Protein AF-A0A7C3K3D9-F1 (afdb_monomer)

pLDDT: mean 78.74, std 15.48, range [36.94, 94.25]

Sequence (146 aa):
MGGVRKITAVEMNKDQVELARKYPVFNGGIYIDLSNVKIIVDDGRNFPKRQSEKYDVIMLSLPLTNTSRSLEGYASTENFLITTDCLCDYLDHLTGGSLVFVGHNDAEILRLLSISLTALKRTGVAEAEAMNRICIVGSDDYLVFC

Structure (mmCIF, N/CA/C/O backbone):
data_AF-A0A7C3K3D9-F1
#
_entry.id   AF-A0A7C3K3D9-F1
#
loop_
_atom_site.group_PDB
_atom_site.id
_atom_site.type_symbol
_atom_site.label_atom_id
_atom_site.label_alt_id
_atom_site.label_comp_id
_atom_site.label_asym_id
_atom_site.label_entity_id
_atom_site.label_seq_id
_atom_site.pdbx_PDB_ins_code
_atom_site.Cartn_x
_atom_site.Cartn_y
_atom_site.Cartn_z
_atom_site.occupancy
_atom_site.B_iso_or_equiv
_atom_site.auth_seq_id
_atom_site.auth_comp_id
_atom_site.auth_asym_id
_atom_site.auth_atom_id
_atom_site.pdbx_PDB_model_num
ATOM 1 N N . MET A 1 1 ? -1.499 -15.947 -11.600 1.00 46.72 1 MET A N 1
ATOM 2 C CA . MET A 1 1 ? -1.905 -14.602 -11.135 1.00 46.72 1 MET A CA 1
ATOM 3 C C . MET A 1 1 ? -3.134 -14.775 -10.255 1.00 46.72 1 MET A C 1
ATOM 5 O O . MET A 1 1 ? -4.126 -15.297 -10.743 1.00 46.72 1 MET A O 1
ATOM 9 N N . GLY A 1 2 ? -3.028 -14.478 -8.957 1.00 55.81 2 GLY A N 1
ATOM 10 C CA . GLY A 1 2 ? -3.980 -14.872 -7.904 1.00 55.81 2 GLY A CA 1
ATOM 11 C C . GLY A 1 2 ? -5.335 -14.155 -7.918 1.00 55.81 2 GLY A C 1
ATOM 12 O O . GLY A 1 2 ? -5.692 -13.519 -6.939 1.00 55.81 2 GLY A O 1
ATOM 13 N N . GLY A 1 3 ? -6.079 -14.215 -9.025 1.00 74.75 3 GLY A N 1
ATOM 14 C CA . GLY A 1 3 ? -7.459 -13.713 -9.111 1.00 74.75 3 GLY A CA 1
ATOM 15 C C . GLY A 1 3 ? -7.627 -12.189 -9.220 1.00 74.75 3 GLY A C 1
ATOM 16 O O . GLY A 1 3 ? -8.748 -11.723 -9.418 1.00 74.75 3 GLY A O 1
ATOM 17 N N . VAL A 1 4 ? -6.544 -11.408 -9.149 1.00 82.12 4 VAL A N 1
ATOM 18 C CA . VAL A 1 4 ? -6.580 -9.937 -9.246 1.00 82.12 4 VAL A CA 1
ATOM 19 C C . VAL A 1 4 ? -6.967 -9.487 -10.658 1.00 82.12 4 VAL A C 1
ATOM 21 O O . VAL A 1 4 ? -6.262 -9.765 -11.630 1.00 82.12 4 VAL A O 1
ATOM 24 N N . ARG A 1 5 ? -8.090 -8.766 -10.770 1.00 88.81 5 ARG A N 1
ATOM 25 C CA . ARG A 1 5 ? -8.662 -8.333 -12.059 1.00 88.81 5 ARG A CA 1
ATOM 26 C C . ARG A 1 5 ? -8.085 -7.026 -12.597 1.00 88.81 5 ARG A C 1
ATOM 28 O O . ARG A 1 5 ? -8.077 -6.843 -13.809 1.00 88.81 5 ARG A O 1
ATOM 35 N N . LYS A 1 6 ? -7.644 -6.116 -11.724 1.00 92.50 6 LYS A N 1
ATOM 36 C CA . LYS A 1 6 ? -7.133 -4.790 -12.094 1.00 92.50 6 LYS A CA 1
ATOM 37 C C . LYS A 1 6 ? -6.108 -4.315 -11.068 1.00 92.50 6 LYS A C 1
ATOM 39 O O . LYS A 1 6 ? -6.328 -4.468 -9.873 1.00 92.50 6 LYS A O 1
ATOM 44 N N . ILE A 1 7 ? -5.012 -3.739 -11.546 1.00 93.00 7 ILE A N 1
ATOM 45 C CA . ILE A 1 7 ? -3.903 -3.225 -10.745 1.00 93.00 7 ILE A CA 1
ATOM 46 C C . ILE A 1 7 ? -3.652 -1.778 -11.164 1.00 93.00 7 ILE A C 1
ATOM 48 O O . ILE A 1 7 ? -3.496 -1.489 -12.350 1.00 93.00 7 ILE A O 1
ATOM 52 N N . THR A 1 8 ? -3.579 -0.882 -10.185 1.00 93.62 8 THR A N 1
ATOM 53 C CA . THR A 1 8 ? -3.062 0.477 -10.362 1.00 93.62 8 THR A CA 1
ATOM 54 C C . THR A 1 8 ? -1.746 0.562 -9.599 1.00 93.62 8 THR A C 1
ATOM 56 O O . THR A 1 8 ? -1.748 0.453 -8.377 1.00 93.62 8 THR A O 1
ATOM 59 N N . ALA A 1 9 ? -0.631 0.728 -10.306 1.00 92.12 9 ALA A N 1
ATOM 60 C CA . ALA A 1 9 ? 0.677 0.942 -9.696 1.00 92.12 9 ALA A CA 1
ATOM 61 C C . ALA A 1 9 ? 1.021 2.431 -9.761 1.00 92.12 9 ALA A C 1
ATOM 63 O O . ALA A 1 9 ? 0.999 3.020 -10.843 1.00 92.12 9 ALA A O 1
ATOM 64 N N . VAL A 1 10 ? 1.325 3.030 -8.612 1.00 91.75 10 VAL A N 1
ATOM 65 C CA . VAL A 1 10 ? 1.653 4.454 -8.489 1.00 91.75 10 VAL A CA 1
ATOM 66 C C . VAL A 1 10 ? 3.115 4.576 -8.077 1.00 91.75 10 VAL A C 1
ATOM 68 O O . VAL A 1 10 ? 3.496 4.055 -7.034 1.00 91.75 10 VAL A O 1
ATOM 71 N N . GLU A 1 11 ? 3.925 5.236 -8.900 1.00 88.06 11 GLU A N 1
ATOM 72 C CA .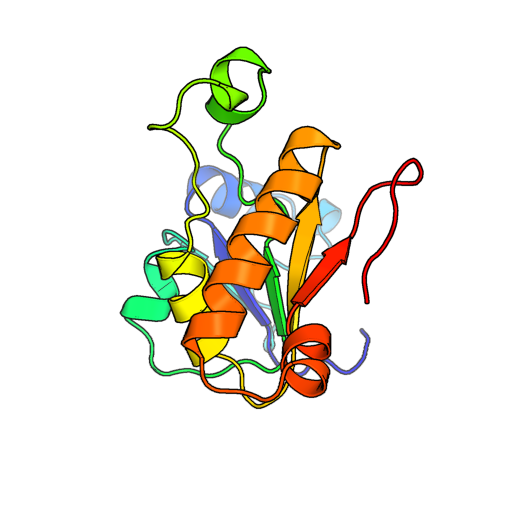 GLU A 1 11 ? 5.357 5.443 -8.664 1.00 88.06 11 GLU A CA 1
ATOM 73 C C . GLU A 1 11 ? 5.714 6.901 -8.946 1.00 88.06 11 GLU A C 1
ATOM 75 O O . GLU A 1 11 ? 5.479 7.399 -10.040 1.00 88.06 11 GLU A O 1
ATOM 80 N N . MET A 1 12 ? 6.312 7.599 -7.987 1.00 88.19 12 MET A N 1
ATOM 81 C CA . MET A 1 12 ? 6.647 9.014 -8.157 1.00 88.19 12 MET A CA 1
ATOM 82 C C . MET A 1 12 ? 7.882 9.204 -9.051 1.00 88.19 12 MET A C 1
ATOM 84 O O . MET A 1 12 ? 8.007 10.211 -9.751 1.00 88.19 12 MET A O 1
ATOM 88 N N . ASN A 1 13 ? 8.810 8.245 -9.043 1.00 89.00 13 ASN A N 1
ATOM 89 C CA . ASN A 1 13 ? 10.045 8.305 -9.805 1.00 89.00 13 ASN A CA 1
ATOM 90 C C . ASN A 1 13 ? 9.824 7.894 -11.269 1.00 89.00 13 ASN A C 1
ATOM 92 O O . ASN A 1 13 ? 9.896 6.720 -11.645 1.00 89.00 13 ASN A O 1
ATOM 96 N N . LYS A 1 14 ? 9.614 8.901 -12.121 1.00 90.75 14 LYS A N 1
ATOM 97 C CA . LYS A 1 14 ? 9.442 8.721 -13.567 1.00 90.75 14 LYS A CA 1
ATOM 98 C C . LYS A 1 14 ? 10.600 7.956 -14.217 1.00 90.75 14 LYS A C 1
ATOM 100 O O . LYS A 1 14 ? 10.346 7.095 -15.058 1.00 90.75 14 LYS A O 1
ATOM 105 N N . ASP A 1 15 ? 11.841 8.222 -13.814 1.00 91.00 15 ASP A N 1
ATOM 106 C CA . ASP A 1 15 ? 13.021 7.581 -14.402 1.00 91.00 15 ASP A CA 1
ATOM 107 C C . ASP A 1 15 ? 13.049 6.081 -14.099 1.00 91.00 15 ASP A C 1
ATOM 109 O O . ASP A 1 15 ? 13.411 5.287 -14.966 1.00 91.00 15 ASP A O 1
ATOM 113 N N . GLN A 1 16 ? 12.601 5.662 -12.908 1.00 88.75 16 GLN A N 1
ATOM 114 C CA . GLN A 1 16 ? 12.450 4.239 -12.587 1.00 88.75 16 GLN A CA 1
ATOM 115 C C . GLN A 1 16 ? 11.379 3.568 -13.448 1.00 88.75 16 GLN A C 1
ATOM 117 O O . GLN A 1 16 ? 11.614 2.473 -13.960 1.00 88.75 16 GLN A O 1
ATOM 122 N N . VAL A 1 17 ? 10.235 4.226 -13.663 1.00 91.56 17 VAL A N 1
ATOM 123 C CA . VAL A 1 17 ? 9.179 3.706 -14.549 1.00 91.56 17 VAL A CA 1
ATOM 124 C C . VAL A 1 17 ? 9.692 3.570 -15.984 1.00 91.56 17 VAL A C 1
ATOM 126 O O . VAL A 1 17 ? 9.488 2.538 -16.625 1.00 91.56 17 VAL A O 1
ATOM 129 N N . GLU A 1 18 ? 10.384 4.586 -16.498 1.00 92.94 18 GLU A N 1
ATOM 130 C CA . GLU A 1 18 ? 10.967 4.560 -17.841 1.00 92.94 18 GLU A CA 1
ATOM 131 C C . GLU A 1 18 ? 12.064 3.503 -17.979 1.00 92.94 18 GLU A C 1
ATOM 133 O O . GLU A 1 18 ? 12.142 2.824 -19.005 1.00 92.94 18 GLU A O 1
ATOM 138 N N . LEU A 1 19 ? 12.891 3.323 -16.949 1.00 92.56 19 LEU A N 1
ATOM 139 C CA . LEU A 1 19 ? 13.906 2.281 -16.917 1.00 92.56 19 LEU A CA 1
ATOM 140 C C . LEU A 1 19 ? 13.259 0.895 -16.924 1.00 92.56 19 LEU A C 1
ATOM 142 O O . LEU A 1 19 ? 13.620 0.064 -17.752 1.00 92.56 19 LEU A O 1
ATOM 146 N N . ALA A 1 20 ? 12.261 0.654 -16.072 1.00 91.75 20 ALA A N 1
ATOM 147 C CA . ALA A 1 20 ? 11.551 -0.620 -16.017 1.00 91.75 20 ALA A CA 1
ATOM 148 C C . ALA A 1 20 ? 10.906 -0.970 -17.369 1.00 91.75 20 ALA A C 1
ATOM 150 O O . ALA A 1 20 ? 11.002 -2.110 -17.828 1.00 91.75 20 ALA A O 1
ATOM 151 N N . ARG A 1 21 ? 10.334 0.015 -18.073 1.00 93.50 21 ARG A N 1
ATOM 152 C CA . ARG A 1 21 ? 9.793 -0.172 -19.431 1.00 93.50 21 ARG A CA 1
ATOM 153 C C . ARG A 1 21 ? 10.837 -0.618 -20.456 1.00 93.50 21 ARG A C 1
ATOM 155 O O . ARG A 1 21 ? 10.488 -1.339 -21.384 1.00 93.50 21 ARG A O 1
ATOM 162 N N . LYS A 1 22 ? 12.105 -0.226 -20.293 1.00 94.25 22 LYS A N 1
ATOM 163 C CA . LYS A 1 22 ? 13.206 -0.626 -21.188 1.00 94.25 22 LYS A CA 1
ATOM 164 C C . LYS A 1 22 ? 13.673 -2.068 -20.968 1.00 94.25 22 LYS A C 1
ATOM 166 O O . LYS A 1 22 ? 14.317 -2.619 -21.856 1.00 94.25 22 LYS A O 1
ATOM 171 N N . TYR A 1 23 ? 13.328 -2.695 -19.839 1.00 92.25 23 TYR A N 1
ATOM 172 C CA . TYR A 1 23 ? 13.741 -4.063 -19.495 1.00 92.25 23 TYR A CA 1
ATOM 173 C C . TYR A 1 23 ? 12.551 -5.023 -19.296 1.00 92.25 23 TYR A C 1
ATOM 175 O O . TYR A 1 23 ? 12.430 -5.650 -18.240 1.00 92.25 23 TYR A O 1
ATOM 183 N N . PRO A 1 24 ? 11.678 -5.206 -20.306 1.00 90.50 24 PRO A N 1
ATOM 184 C CA . PRO A 1 24 ? 10.488 -6.046 -20.172 1.00 90.50 24 PRO A CA 1
ATOM 185 C C . PRO A 1 24 ? 10.820 -7.529 -19.972 1.00 90.50 24 PRO A C 1
ATOM 187 O O . PRO A 1 24 ? 10.085 -8.239 -19.297 1.00 90.50 24 PRO A O 1
ATOM 190 N N . VAL A 1 25 ? 11.952 -7.997 -20.505 1.00 90.44 25 VAL A N 1
ATOM 191 C CA . VAL A 1 25 ? 12.421 -9.379 -20.307 1.00 90.44 25 VAL A CA 1
ATOM 192 C C . VAL A 1 25 ? 12.753 -9.646 -18.836 1.00 90.44 25 VAL A C 1
ATOM 194 O O . VAL A 1 25 ? 12.487 -10.734 -18.340 1.00 90.44 25 VAL A O 1
ATOM 197 N N . PHE A 1 26 ? 13.290 -8.650 -18.126 1.00 88.75 26 PHE A N 1
ATOM 198 C CA . PHE A 1 26 ? 13.662 -8.788 -16.718 1.00 88.75 26 PHE A CA 1
ATOM 199 C C . PHE A 1 26 ? 12.442 -8.773 -15.789 1.00 88.75 26 PHE A C 1
ATOM 201 O O . PHE A 1 26 ? 12.364 -9.572 -14.863 1.00 88.75 26 PHE A O 1
ATOM 208 N N . ASN A 1 27 ? 11.477 -7.882 -16.039 1.00 86.88 27 ASN A N 1
ATOM 209 C CA . ASN A 1 27 ? 10.301 -7.710 -15.177 1.00 86.88 27 ASN A CA 1
ATOM 210 C C . ASN A 1 27 ? 9.040 -8.447 -15.664 1.00 86.88 27 ASN A C 1
ATOM 212 O O . ASN A 1 27 ? 7.960 -8.237 -15.114 1.00 86.88 27 ASN A O 1
ATOM 216 N N . GLY A 1 28 ? 9.147 -9.279 -16.703 1.00 87.31 28 GLY A N 1
ATOM 217 C CA . GLY A 1 28 ? 8.015 -10.023 -17.262 1.00 87.31 28 GLY A CA 1
ATOM 218 C C . GLY A 1 28 ? 6.986 -9.158 -18.000 1.00 87.31 28 GLY A C 1
ATOM 219 O O . GLY A 1 28 ? 5.848 -9.584 -18.177 1.00 87.31 28 GLY A O 1
ATOM 220 N N . GLY A 1 29 ? 7.354 -7.944 -18.413 1.00 87.00 29 GLY A N 1
ATOM 221 C CA . GLY A 1 29 ? 6.516 -7.052 -19.215 1.00 87.00 29 GLY A CA 1
ATOM 222 C C . GLY A 1 29 ? 5.447 -6.286 -18.431 1.00 87.00 29 GLY A C 1
ATOM 223 O O . GLY A 1 29 ? 4.583 -5.655 -19.034 1.00 87.00 29 GLY A O 1
ATOM 224 N N . ILE A 1 30 ? 5.494 -6.284 -17.096 1.00 88.44 30 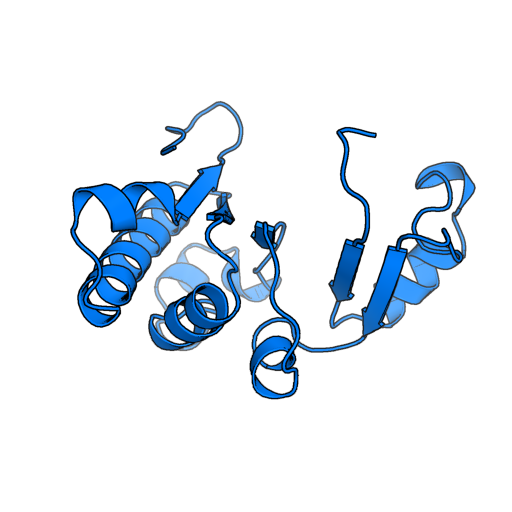ILE A N 1
ATOM 225 C CA . ILE A 1 30 ? 4.430 -5.693 -16.260 1.00 88.44 30 ILE A CA 1
ATOM 226 C C . ILE A 1 30 ? 4.303 -4.161 -16.383 1.00 88.44 30 ILE A C 1
ATOM 228 O O . ILE A 1 30 ? 3.278 -3.601 -16.005 1.00 88.44 30 ILE A O 1
ATOM 232 N N . TYR A 1 31 ? 5.320 -3.487 -16.932 1.00 89.00 31 TYR A N 1
ATOM 233 C CA . TYR A 1 31 ? 5.348 -2.031 -17.141 1.00 89.00 31 TYR A CA 1
ATOM 234 C C . TYR A 1 31 ? 4.978 -1.584 -18.569 1.00 89.00 31 TYR A C 1
ATOM 236 O O . TYR A 1 31 ? 4.902 -0.376 -18.811 1.00 89.00 31 TYR A O 1
ATOM 244 N N . ILE A 1 32 ? 4.773 -2.523 -19.503 1.00 83.88 32 ILE A N 1
ATOM 245 C CA . ILE A 1 32 ? 4.564 -2.260 -20.941 1.00 83.88 32 ILE A CA 1
ATOM 246 C C . ILE A 1 32 ? 3.170 -2.695 -21.424 1.00 83.88 32 ILE A C 1
ATOM 248 O O . ILE A 1 32 ? 3.037 -3.363 -22.442 1.00 83.88 32 ILE A O 1
ATOM 252 N N . ASP A 1 33 ? 2.133 -2.280 -20.693 1.00 67.75 33 ASP A N 1
ATOM 253 C CA . ASP A 1 33 ? 0.724 -2.357 -21.118 1.00 67.75 33 ASP A CA 1
ATOM 254 C C . ASP A 1 33 ? 0.069 -3.751 -21.055 1.00 67.75 33 ASP A C 1
ATOM 256 O O . ASP A 1 33 ? -0.596 -4.210 -21.986 1.00 67.75 33 ASP A O 1
ATOM 260 N N . LEU A 1 34 ? 0.159 -4.408 -19.893 1.00 83.44 34 LEU A N 1
ATOM 261 C CA . LEU A 1 34 ? -0.814 -5.449 -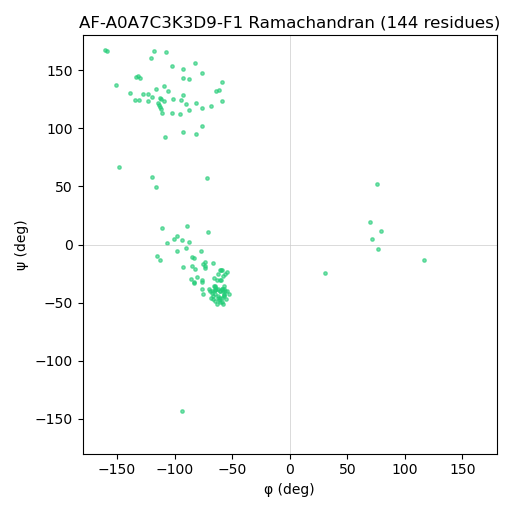19.544 1.00 83.44 34 LEU A CA 1
ATOM 262 C C . LEU A 1 34 ? -2.208 -4.820 -19.401 1.00 83.44 34 LEU A C 1
ATOM 264 O O . LEU A 1 34 ? -2.378 -3.838 -18.683 1.00 83.44 34 LEU A O 1
ATOM 268 N N . SER A 1 35 ? -3.232 -5.410 -20.024 1.00 86.56 35 SER A N 1
ATOM 269 C CA . SER A 1 35 ? -4.593 -4.841 -20.057 1.00 86.56 35 SER A CA 1
ATOM 270 C C . SER A 1 35 ? -5.225 -4.643 -18.673 1.00 86.56 35 SER A C 1
ATOM 272 O O . SER A 1 35 ? -6.156 -3.856 -18.516 1.00 86.56 35 SER A O 1
ATOM 274 N N . ASN A 1 36 ? -4.740 -5.371 -17.668 1.00 90.00 36 ASN A N 1
ATOM 275 C CA . ASN A 1 36 ? -5.174 -5.282 -16.281 1.00 90.00 36 ASN A CA 1
ATOM 276 C C . ASN A 1 36 ? -4.229 -4.465 -15.380 1.00 90.00 36 ASN A C 1
ATOM 278 O O . ASN A 1 36 ? -4.488 -4.407 -14.181 1.00 90.00 36 ASN A O 1
ATOM 282 N N . VAL A 1 37 ? -3.169 -3.837 -15.905 1.00 91.56 37 VAL A N 1
ATOM 283 C CA . VAL A 1 37 ? -2.201 -3.045 -15.124 1.00 91.56 37 VAL A CA 1
ATOM 284 C C . VAL A 1 37 ? -2.112 -1.619 -15.662 1.00 91.56 37 VAL A C 1
ATOM 286 O O . VAL A 1 37 ? -1.790 -1.391 -16.822 1.00 91.56 37 VAL A O 1
ATOM 289 N N . LYS A 1 38 ? -2.354 -0.635 -14.794 1.00 91.94 38 LYS A N 1
ATOM 290 C CA . LYS A 1 38 ? -2.194 0.791 -15.088 1.00 91.94 38 LYS A CA 1
ATOM 291 C C . LYS A 1 38 ? -1.046 1.354 -14.257 1.00 91.94 38 LYS A C 1
ATOM 293 O O . LYS A 1 38 ? -1.133 1.364 -13.033 1.00 91.94 38 LYS A O 1
ATOM 298 N N . ILE A 1 39 ? -0.003 1.852 -14.918 1.00 92.25 39 ILE A N 1
ATOM 299 C CA . ILE A 1 39 ? 1.109 2.551 -14.260 1.00 92.25 39 ILE A CA 1
ATOM 300 C C . ILE A 1 39 ? 0.824 4.057 -14.250 1.00 92.25 39 ILE A C 1
ATOM 302 O O . ILE A 1 39 ? 0.535 4.638 -15.297 1.00 92.25 39 ILE A O 1
ATOM 306 N N . ILE A 1 40 ? 0.915 4.690 -13.084 1.00 91.81 40 ILE A N 1
ATOM 307 C CA . ILE A 1 40 ? 0.681 6.120 -12.874 1.00 91.81 40 ILE A CA 1
ATOM 308 C C . ILE A 1 40 ? 1.932 6.726 -12.246 1.00 91.81 40 ILE A C 1
ATOM 310 O O . ILE A 1 40 ? 2.436 6.211 -11.251 1.00 91.81 40 ILE A O 1
ATOM 314 N N . VAL A 1 41 ? 2.418 7.823 -12.829 1.00 91.50 41 VAL A N 1
ATOM 315 C CA . VAL A 1 41 ? 3.539 8.578 -12.264 1.00 9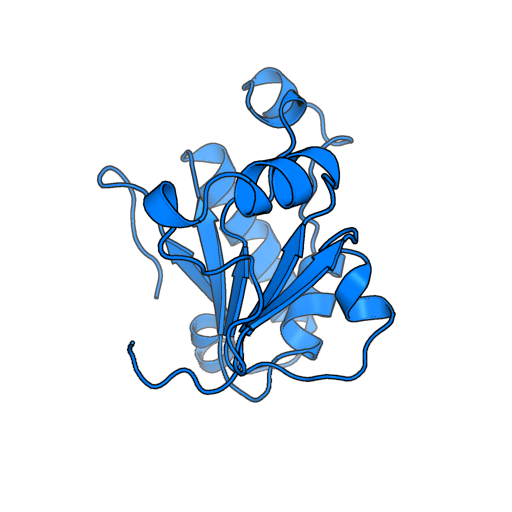1.50 41 VAL A CA 1
ATOM 316 C C . VAL A 1 41 ? 2.994 9.685 -11.370 1.00 91.50 41 VAL A C 1
ATOM 318 O O . VAL A 1 41 ? 2.561 10.716 -11.883 1.00 91.50 41 VAL A O 1
ATOM 321 N N . ASP A 1 42 ? 2.941 9.442 -10.061 1.00 89.19 42 ASP A N 1
ATOM 322 C CA . ASP A 1 42 ? 2.383 10.370 -9.069 1.00 89.19 42 ASP A CA 1
ATOM 323 C C . ASP A 1 42 ? 2.880 10.039 -7.645 1.00 89.19 42 ASP A C 1
ATOM 325 O O . ASP A 1 42 ? 3.442 8.972 -7.403 1.00 89.19 42 ASP A O 1
ATOM 329 N N . ASP A 1 43 ? 2.663 10.939 -6.685 1.00 86.50 43 ASP A N 1
ATOM 330 C CA . ASP A 1 43 ? 2.901 10.681 -5.261 1.00 86.50 43 ASP A CA 1
ATOM 331 C C . ASP A 1 43 ? 1.775 9.803 -4.693 1.00 86.50 43 ASP A C 1
ATOM 333 O O . ASP A 1 43 ? 0.615 10.219 -4.640 1.00 86.50 43 ASP A O 1
ATOM 337 N N . GLY A 1 44 ? 2.122 8.601 -4.223 1.00 83.44 44 GLY A N 1
ATOM 338 C CA . GLY A 1 44 ? 1.167 7.619 -3.700 1.00 83.44 44 GLY A CA 1
ATOM 339 C C . GLY A 1 44 ? 0.321 8.091 -2.510 1.00 83.44 44 GLY A C 1
ATOM 340 O O . GLY A 1 44 ? -0.767 7.562 -2.313 1.00 83.44 44 GLY A O 1
ATOM 341 N N . ARG A 1 45 ? 0.755 9.111 -1.756 1.00 81.31 45 ARG A N 1
ATOM 342 C CA . ARG A 1 45 ? 0.011 9.686 -0.615 1.00 81.31 45 ARG A CA 1
ATOM 343 C C . ARG A 1 45 ? -1.021 10.709 -1.061 1.00 81.31 45 ARG A C 1
ATOM 345 O O . ARG A 1 45 ? -2.066 10.872 -0.439 1.00 81.31 45 ARG A O 1
ATOM 352 N N . ASN A 1 46 ? -0.714 11.428 -2.136 1.00 82.94 46 ASN A N 1
ATOM 353 C CA . ASN A 1 46 ? -1.612 12.431 -2.697 1.00 82.94 46 ASN A CA 1
ATOM 354 C C . ASN A 1 46 ? -2.513 11.866 -3.795 1.00 82.94 46 ASN A C 1
ATOM 356 O O . ASN A 1 46 ? -3.543 12.466 -4.098 1.00 82.94 46 ASN A O 1
ATOM 360 N N . PHE A 1 47 ? -2.143 10.728 -4.381 1.00 88.44 47 PHE A N 1
ATOM 361 C CA . PHE A 1 47 ? -2.914 10.081 -5.428 1.00 88.44 47 PHE A CA 1
ATOM 362 C C . PHE A 1 47 ? -4.345 9.738 -4.971 1.00 88.44 47 PHE A C 1
ATOM 364 O O . PHE A 1 47 ? -5.267 10.208 -5.637 1.00 88.44 47 PHE A O 1
ATOM 371 N N . PRO A 1 48 ? -4.586 9.053 -3.829 1.00 86.50 48 PRO A N 1
ATOM 372 C CA . PRO A 1 48 ? -5.946 8.767 -3.365 1.00 86.50 48 PRO A CA 1
ATOM 373 C C . PRO A 1 48 ? -6.788 10.033 -3.176 1.00 86.50 48 PRO A C 1
ATOM 375 O O . PRO A 1 48 ? -7.937 10.074 -3.583 1.00 86.50 48 PRO A O 1
ATOM 378 N N . LYS A 1 49 ? -6.197 11.128 -2.682 1.00 86.88 49 LYS A N 1
ATOM 379 C CA . LYS A 1 49 ? -6.908 12.399 -2.436 1.00 86.88 49 LYS A CA 1
ATOM 380 C C . LYS A 1 49 ? -7.528 13.026 -3.687 1.00 86.88 49 LYS A C 1
ATOM 382 O O . LYS A 1 49 ? -8.405 13.878 -3.574 1.00 86.88 49 LYS A O 1
ATOM 387 N N . ARG A 1 50 ? -7.032 12.669 -4.873 1.00 86.81 50 ARG A N 1
ATOM 388 C CA . ARG A 1 50 ? -7.487 13.202 -6.168 1.00 86.81 50 ARG A CA 1
ATOM 389 C C . ARG A 1 50 ? -8.318 12.206 -6.969 1.00 86.81 50 ARG A C 1
ATOM 391 O O . ARG A 1 50 ? -8.698 12.519 -8.095 1.00 86.81 50 ARG A O 1
ATOM 398 N N . GLN A 1 51 ? -8.551 11.017 -6.429 1.00 85.38 51 GLN A N 1
ATOM 399 C CA . GLN A 1 51 ? -9.245 9.926 -7.100 1.00 85.38 51 GLN A CA 1
ATOM 400 C C . GLN A 1 51 ? -10.493 9.543 -6.303 1.00 85.38 51 GLN A C 1
ATOM 402 O O . GLN A 1 51 ? -10.635 9.884 -5.134 1.00 85.38 51 GLN A O 1
ATOM 407 N N . SER A 1 52 ? -11.432 8.866 -6.957 1.00 87.44 52 SER A N 1
ATOM 408 C CA . SER A 1 52 ? -12.673 8.392 -6.314 1.00 87.44 52 SER A CA 1
ATOM 409 C C . SER A 1 52 ? -12.764 6.866 -6.277 1.00 87.44 52 SER A C 1
ATOM 411 O O . SER A 1 52 ? -13.634 6.291 -5.621 1.00 87.44 52 SER A O 1
ATOM 413 N N . GLU A 1 53 ? -11.848 6.213 -6.986 1.00 91.62 53 GLU A N 1
ATOM 414 C CA . GLU A 1 53 ? -11.730 4.780 -7.134 1.00 91.62 53 GLU A CA 1
ATOM 415 C C . GLU A 1 53 ? -11.481 4.110 -5.789 1.00 91.62 53 GLU A C 1
ATOM 417 O O . GLU A 1 53 ? -10.608 4.511 -5.024 1.00 91.62 53 GLU A O 1
ATOM 422 N N . LYS A 1 54 ? -12.233 3.042 -5.530 1.00 92.69 54 LYS A N 1
ATOM 423 C CA . LYS A 1 54 ? -12.056 2.199 -4.353 1.00 92.69 54 LYS A CA 1
ATOM 424 C C . LYS A 1 54 ? -11.317 0.916 -4.722 1.00 92.69 54 LYS A C 1
ATOM 426 O O . LYS A 1 54 ? -11.388 0.460 -5.866 1.00 92.69 54 LYS A O 1
ATOM 431 N N . TYR A 1 55 ? -10.625 0.341 -3.748 1.00 93.25 55 TYR A N 1
ATOM 432 C CA . TYR A 1 55 ? -9.750 -0.811 -3.922 1.00 93.25 55 TYR A CA 1
ATOM 433 C C . TYR A 1 55 ? -10.064 -1.893 -2.889 1.00 93.25 55 TYR A C 1
ATOM 435 O O . TYR A 1 55 ? -10.344 -1.594 -1.732 1.00 93.25 55 TYR A O 1
ATOM 443 N N . ASP A 1 56 ? -9.963 -3.158 -3.293 1.00 93.12 56 ASP A N 1
ATOM 444 C CA . ASP A 1 56 ? -10.060 -4.282 -2.355 1.00 93.12 56 ASP A CA 1
ATOM 445 C C . ASP A 1 56 ? -8.762 -4.435 -1.549 1.00 93.12 56 ASP A C 1
ATOM 447 O O . ASP A 1 56 ? -8.779 -4.831 -0.388 1.00 93.12 56 ASP A O 1
ATOM 451 N N . VAL A 1 57 ? -7.623 -4.101 -2.159 1.00 92.38 57 VAL A N 1
ATOM 452 C CA . VAL A 1 57 ? -6.314 -4.116 -1.505 1.00 92.38 57 VAL A CA 1
ATOM 453 C C . VAL A 1 57 ? -5.524 -2.889 -1.931 1.00 92.38 57 VAL A C 1
ATOM 455 O O . VAL A 1 57 ? -5.381 -2.621 -3.125 1.00 92.38 57 VAL A O 1
ATOM 458 N N . ILE A 1 58 ? -4.974 -2.174 -0.953 1.00 93.00 58 ILE A N 1
ATOM 459 C CA . ILE A 1 58 ? -3.959 -1.140 -1.171 1.00 93.00 58 ILE A CA 1
ATOM 460 C C . ILE A 1 58 ? -2.663 -1.676 -0.577 1.00 93.00 58 ILE A C 1
ATOM 462 O O . ILE A 1 58 ? -2.638 -2.058 0.587 1.00 93.00 58 ILE A O 1
ATOM 466 N N . MET A 1 59 ? -1.592 -1.731 -1.367 1.00 91.12 59 MET A N 1
ATOM 467 C CA . MET A 1 59 ? -0.298 -2.248 -0.922 1.00 91.12 59 MET A CA 1
ATOM 468 C C . MET A 1 59 ? 0.771 -1.170 -1.035 1.00 91.12 59 MET A C 1
ATOM 470 O O . MET A 1 59 ? 0.989 -0.604 -2.105 1.00 91.12 59 MET A O 1
ATOM 474 N N . LEU A 1 60 ? 1.472 -0.935 0.067 1.00 88.00 60 LEU A N 1
ATOM 475 C CA . LEU A 1 60 ? 2.599 -0.021 0.166 1.00 88.00 60 LEU A CA 1
ATOM 476 C C . LEU A 1 60 ? 3.868 -0.861 0.321 1.00 88.00 60 LEU A C 1
ATOM 478 O O . LEU A 1 60 ? 4.220 -1.287 1.419 1.00 88.00 60 LEU A O 1
ATOM 482 N N . SER A 1 61 ? 4.506 -1.159 -0.814 1.00 77.00 61 SER A N 1
ATOM 483 C CA . SER A 1 61 ? 5.634 -2.098 -0.902 1.00 77.00 61 SER A CA 1
ATOM 484 C C . SER A 1 61 ? 6.987 -1.485 -0.545 1.00 77.00 61 SER A C 1
ATOM 486 O O . SER A 1 61 ? 7.853 -2.188 -0.041 1.00 77.00 61 SER A O 1
ATOM 488 N N . LEU A 1 62 ? 7.177 -0.196 -0.832 1.00 68.50 62 LEU A N 1
ATOM 489 C CA . LEU A 1 62 ? 8.378 0.579 -0.516 1.00 68.50 62 LEU A CA 1
ATOM 490 C C . LEU A 1 62 ? 7.985 2.042 -0.253 1.00 68.50 62 LEU A C 1
ATOM 492 O O . LEU A 1 62 ? 8.343 2.926 -1.030 1.00 68.50 62 LEU A O 1
ATOM 496 N N . PRO A 1 63 ? 7.235 2.348 0.818 1.00 58.06 63 PRO A N 1
ATOM 497 C CA . PRO A 1 63 ? 6.780 3.712 1.083 1.00 58.06 63 PRO A CA 1
ATOM 498 C C . PRO A 1 63 ? 7.908 4.665 1.526 1.00 58.06 63 PRO A C 1
ATOM 500 O O . PRO A 1 63 ? 7.612 5.764 1.985 1.00 58.06 63 PRO A O 1
ATOM 503 N N . LEU A 1 64 ? 9.182 4.262 1.428 1.00 59.28 64 LEU A N 1
ATOM 504 C CA . LEU A 1 64 ? 10.343 4.967 1.970 1.00 59.28 64 LEU A CA 1
ATOM 505 C C . LEU A 1 64 ? 11.171 5.663 0.880 1.00 59.28 64 LEU A C 1
ATOM 507 O O . LEU A 1 64 ? 11.592 5.043 -0.097 1.00 59.28 64 LEU A O 1
ATOM 511 N N . THR A 1 65 ? 11.516 6.932 1.101 1.00 50.41 65 THR A N 1
ATOM 512 C CA . THR A 1 65 ? 12.596 7.614 0.376 1.00 50.41 65 THR A CA 1
ATOM 513 C C . THR A 1 65 ? 13.952 7.265 1.001 1.00 50.41 65 THR A C 1
ATOM 515 O O . THR A 1 65 ? 14.052 6.898 2.173 1.00 50.41 65 THR A O 1
ATOM 518 N N . ASN A 1 66 ? 15.033 7.383 0.222 1.00 44.84 66 ASN A N 1
ATOM 519 C CA . ASN A 1 66 ? 16.390 6.999 0.644 1.00 44.84 66 ASN A CA 1
ATOM 520 C C . ASN A 1 66 ? 16.881 7.697 1.932 1.00 44.84 66 ASN A C 1
ATOM 522 O O . ASN A 1 66 ? 17.721 7.141 2.632 1.00 44.84 66 ASN A O 1
ATOM 526 N N . THR A 1 67 ? 16.360 8.882 2.264 1.00 46.84 67 THR A N 1
ATOM 527 C CA . THR A 1 67 ? 16.724 9.652 3.467 1.00 46.84 67 THR A CA 1
ATOM 528 C C . THR A 1 67 ? 16.160 9.075 4.766 1.00 46.84 67 THR A C 1
ATOM 530 O O . THR A 1 67 ? 16.693 9.358 5.832 1.00 46.84 67 THR A O 1
ATOM 533 N N . SER A 1 68 ? 15.110 8.253 4.697 1.00 47.44 68 SER A N 1
ATOM 534 C CA . SER A 1 68 ? 14.413 7.709 5.873 1.00 47.44 68 SER A CA 1
ATOM 535 C C . SER A 1 68 ? 14.933 6.328 6.298 1.00 47.44 68 SER A C 1
ATOM 537 O O . SER A 1 68 ? 14.383 5.722 7.210 1.00 47.44 68 SER A O 1
ATOM 539 N N . ARG A 1 69 ? 15.982 5.804 5.640 1.00 47.75 69 ARG A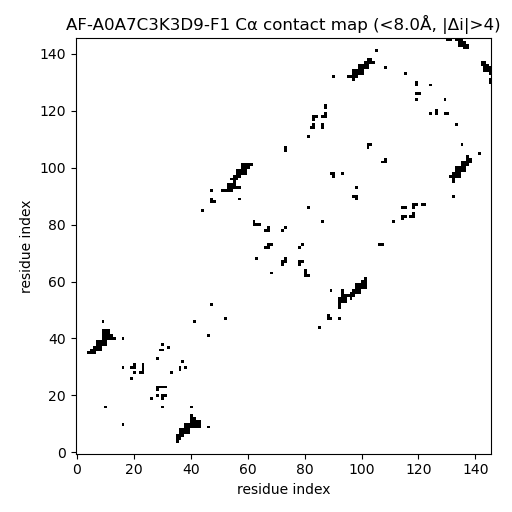 N 1
ATOM 540 C CA . ARG A 1 69 ? 16.550 4.473 5.932 1.00 47.75 69 ARG A CA 1
ATOM 541 C C . ARG A 1 69 ? 17.577 4.448 7.071 1.00 47.75 69 ARG A C 1
ATOM 543 O O . ARG A 1 69 ? 17.945 3.356 7.490 1.00 47.75 69 ARG A O 1
ATOM 550 N N . SER A 1 70 ? 18.055 5.594 7.563 1.00 51.38 70 SER A N 1
ATOM 551 C CA . SER A 1 70 ? 18.992 5.635 8.697 1.00 51.38 70 SER A CA 1
ATOM 552 C C . SER A 1 70 ? 18.252 5.787 10.030 1.00 51.38 70 SER A C 1
ATOM 554 O O . SER A 1 70 ? 17.176 6.382 10.075 1.00 51.38 70 SER A O 1
ATOM 556 N N . LEU A 1 71 ? 18.819 5.267 11.126 1.00 49.81 71 LEU A N 1
ATOM 557 C CA . LEU A 1 71 ? 18.239 5.383 12.473 1.00 49.81 71 LEU A CA 1
ATOM 558 C C . LEU A 1 71 ? 18.085 6.856 12.906 1.00 49.81 71 LEU A C 1
ATOM 560 O O . LEU A 1 71 ? 17.134 7.203 13.604 1.00 49.81 71 LEU A O 1
ATOM 564 N N . GLU A 1 72 ? 18.965 7.746 12.434 1.00 50.34 72 GLU A N 1
ATOM 565 C CA . GLU A 1 72 ? 18.827 9.195 12.633 1.00 50.34 72 GLU A CA 1
ATOM 566 C C . GLU A 1 72 ? 17.661 9.769 11.817 1.00 50.34 72 GLU A C 1
ATOM 568 O O . GLU A 1 72 ? 16.896 10.591 12.322 1.00 50.34 72 GLU A O 1
ATOM 573 N N . GLY A 1 73 ? 17.469 9.269 10.592 1.00 52.84 73 GLY A N 1
ATOM 574 C CA . GLY A 1 73 ? 16.279 9.515 9.784 1.00 52.84 73 GLY A CA 1
ATOM 575 C C . GLY A 1 73 ? 14.998 9.089 10.503 1.00 52.84 73 GLY A C 1
ATOM 576 O O . GLY A 1 73 ? 14.025 9.825 10.401 1.00 52.84 73 GLY A O 1
ATOM 577 N N . TYR A 1 74 ? 15.034 7.989 11.284 1.00 49.41 74 TYR A N 1
ATOM 578 C CA . TYR A 1 74 ? 13.963 7.514 12.186 1.00 49.41 74 TYR A CA 1
ATOM 579 C C . TYR A 1 74 ? 13.626 8.454 13.346 1.00 49.41 74 TYR A C 1
ATOM 581 O O . TYR A 1 74 ? 12.447 8.615 13.683 1.00 49.41 74 TYR A O 1
ATOM 589 N N . ALA A 1 75 ? 14.638 9.094 13.927 1.00 50.12 75 ALA A N 1
ATOM 590 C CA . ALA A 1 75 ? 14.483 10.011 15.051 1.00 50.12 75 ALA A CA 1
ATOM 591 C C . ALA A 1 75 ? 14.019 11.420 14.633 1.00 50.12 75 ALA A C 1
ATOM 593 O O . ALA A 1 75 ? 13.348 12.100 15.411 1.00 50.12 75 ALA A O 1
ATOM 594 N N . SER A 1 76 ? 14.331 11.868 13.411 1.00 45.34 76 SER A N 1
ATOM 595 C CA . SER A 1 76 ? 13.855 13.153 12.890 1.00 45.34 76 SER A CA 1
ATOM 596 C C . SER A 1 76 ? 12.383 13.068 12.467 1.00 45.34 76 SER A C 1
ATOM 598 O O . SER A 1 76 ? 12.025 12.571 11.402 1.00 45.34 76 SER A O 1
ATOM 600 N N . THR A 1 77 ? 11.506 13.593 13.321 1.00 46.25 77 THR A N 1
ATOM 601 C CA . THR A 1 77 ? 10.040 13.592 13.194 1.00 46.25 77 THR A CA 1
ATOM 602 C C . THR A 1 77 ? 9.490 14.180 11.890 1.00 46.25 77 THR A C 1
ATOM 604 O O . THR A 1 77 ? 8.386 13.805 11.501 1.00 46.25 77 THR A O 1
ATOM 607 N N . GLU A 1 78 ? 10.232 15.048 11.198 1.00 36.94 78 GLU A N 1
ATOM 608 C CA . GLU A 1 78 ? 9.743 15.780 10.018 1.00 36.94 78 GLU A CA 1
ATOM 609 C C . GLU A 1 78 ? 9.812 15.010 8.684 1.00 36.94 78 GLU A C 1
ATOM 611 O O . GLU A 1 78 ? 9.189 15.436 7.716 1.00 36.94 78 GLU A O 1
ATOM 616 N N . ASN A 1 79 ? 10.505 13.865 8.608 1.00 44.38 79 ASN A N 1
ATOM 617 C CA . ASN A 1 79 ? 10.783 13.176 7.332 1.00 44.38 79 ASN A CA 1
ATOM 618 C C . ASN A 1 79 ? 10.055 11.830 7.131 1.00 44.38 79 ASN A C 1
ATOM 620 O O . ASN A 1 79 ? 10.409 11.054 6.238 1.00 44.38 79 ASN A O 1
ATOM 624 N N . PHE A 1 80 ? 9.035 11.526 7.940 1.00 56.56 80 PHE A N 1
ATOM 625 C CA . PHE A 1 80 ? 8.293 10.267 7.815 1.00 56.56 80 PHE A CA 1
ATOM 626 C C . PHE A 1 80 ? 7.107 10.364 6.869 1.00 56.56 80 PHE A C 1
ATOM 628 O O . PHE A 1 80 ? 6.175 11.134 7.075 1.00 56.56 80 PHE A O 1
ATOM 635 N N . LEU A 1 81 ? 7.136 9.521 5.840 1.00 61.31 81 LEU A N 1
ATOM 636 C CA . LEU A 1 81 ? 6.191 9.539 4.726 1.00 61.31 81 LEU A CA 1
ATOM 637 C C . LEU A 1 81 ? 4.794 9.016 5.097 1.00 61.31 81 LEU A C 1
ATOM 639 O O . LEU A 1 81 ? 3.842 9.328 4.387 1.00 61.31 81 LEU A O 1
ATOM 643 N N . ILE A 1 82 ? 4.650 8.277 6.205 1.00 74.69 82 ILE A N 1
ATOM 644 C CA . ILE A 1 82 ? 3.372 7.708 6.655 1.00 74.69 82 ILE A CA 1
ATOM 645 C C . ILE A 1 82 ? 2.908 8.387 7.948 1.00 74.69 82 ILE A C 1
ATOM 647 O O . ILE A 1 82 ? 3.555 8.287 8.992 1.00 74.69 82 ILE A O 1
ATOM 651 N N . THR A 1 83 ? 1.762 9.065 7.871 1.00 82.75 83 THR A N 1
ATOM 652 C CA . THR A 1 83 ? 1.078 9.727 8.993 1.00 82.75 83 THR A CA 1
ATOM 653 C C . THR A 1 83 ? -0.299 9.109 9.234 1.00 82.75 83 THR A C 1
ATOM 655 O O . THR A 1 83 ? -0.817 8.381 8.385 1.00 82.75 83 THR A O 1
ATOM 658 N N . THR A 1 84 ? -0.918 9.418 10.381 1.00 86.12 84 THR A N 1
ATOM 659 C CA . THR A 1 84 ? -2.291 8.979 10.692 1.00 86.12 84 THR A CA 1
ATOM 660 C C . THR A 1 84 ? -3.281 9.432 9.624 1.00 86.12 84 THR A C 1
ATOM 662 O O . THR A 1 84 ? -4.144 8.655 9.237 1.00 86.12 84 THR A O 1
ATOM 665 N N . ASP A 1 85 ? -3.130 10.655 9.114 1.00 85.06 85 ASP A N 1
ATOM 666 C CA . ASP A 1 85 ? -4.048 11.200 8.113 1.00 85.06 85 ASP A CA 1
ATOM 667 C C . ASP A 1 85 ? -3.905 10.469 6.772 1.00 85.06 85 ASP A C 1
ATOM 669 O O . ASP A 1 85 ? -4.913 10.100 6.183 1.00 85.06 85 ASP A O 1
ATOM 673 N N . CYS A 1 86 ? -2.673 10.139 6.350 1.00 85.44 86 CYS A N 1
ATOM 674 C CA . CYS A 1 86 ? -2.465 9.313 5.153 1.00 85.44 86 CYS A CA 1
ATOM 675 C C . CYS A 1 86 ? -3.121 7.933 5.303 1.00 85.44 86 CYS A C 1
ATOM 677 O O . CYS A 1 86 ? -3.706 7.416 4.359 1.00 85.44 86 CYS A O 1
ATOM 679 N N . LEU A 1 87 ? -3.026 7.328 6.491 1.00 87.75 87 LEU A N 1
ATOM 680 C CA . LEU A 1 87 ? -3.677 6.055 6.799 1.00 87.75 87 LEU A CA 1
ATOM 681 C C . LEU A 1 87 ? -5.202 6.152 6.707 1.00 87.75 87 LEU A C 1
ATOM 683 O O . LEU A 1 87 ? -5.811 5.279 6.095 1.00 87.75 87 LEU A O 1
ATOM 687 N N . CYS A 1 88 ? -5.807 7.210 7.252 1.00 88.44 88 CYS A N 1
ATOM 688 C CA . CYS A 1 88 ? -7.238 7.465 7.083 1.00 88.44 88 CYS A CA 1
ATOM 689 C C . CYS A 1 88 ? -7.606 7.607 5.600 1.00 88.44 88 CYS A C 1
ATOM 691 O O . CYS A 1 88 ? -8.539 6.946 5.154 1.00 88.44 88 CYS A O 1
ATOM 693 N N . ASP A 1 89 ? -6.827 8.372 4.826 1.00 89.06 89 ASP A N 1
ATOM 694 C CA . ASP A 1 89 ? -7.056 8.527 3.387 1.00 89.06 89 ASP A CA 1
ATOM 695 C C . ASP A 1 89 ? -7.043 7.164 2.673 1.00 89.06 89 ASP A C 1
ATOM 697 O O . ASP A 1 89 ? -7.915 6.889 1.854 1.00 89.06 89 ASP A O 1
ATOM 701 N N . TYR A 1 90 ? -6.093 6.275 2.984 1.00 90.31 90 TYR A N 1
ATOM 702 C CA . TYR A 1 90 ? -6.058 4.935 2.386 1.00 90.31 90 TYR A CA 1
ATOM 703 C C . TYR A 1 90 ? -7.246 4.069 2.815 1.00 90.31 90 TYR A C 1
ATOM 705 O O . TYR A 1 90 ? -7.852 3.414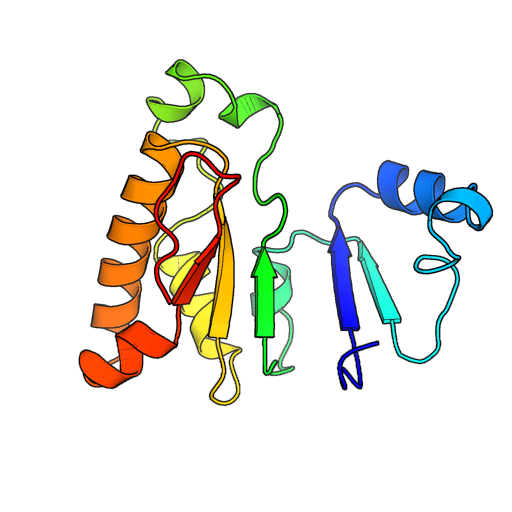 1.969 1.00 90.31 90 TYR A O 1
ATOM 713 N N . LEU A 1 91 ? -7.588 4.070 4.106 1.00 89.00 91 LEU A N 1
ATOM 714 C CA . LEU A 1 91 ? -8.707 3.293 4.645 1.00 89.00 91 LEU A CA 1
ATOM 715 C C . LEU A 1 91 ? -10.039 3.715 4.015 1.00 89.00 91 LEU A C 1
ATOM 717 O O . LEU A 1 91 ? -10.830 2.851 3.639 1.00 89.00 91 LEU A O 1
ATOM 721 N N . ASP A 1 92 ? -10.244 5.015 3.801 1.00 90.00 92 ASP A N 1
ATOM 722 C CA . ASP A 1 92 ? -11.434 5.539 3.128 1.00 90.00 92 ASP A CA 1
ATOM 723 C C . ASP A 1 92 ? -11.549 5.039 1.684 1.00 90.00 92 ASP A C 1
ATOM 725 O O . ASP A 1 92 ? -12.651 4.973 1.140 1.00 90.00 92 ASP A O 1
ATOM 729 N N . HIS A 1 93 ? -10.439 4.667 1.040 1.00 91.31 93 HIS A N 1
ATOM 730 C CA . HIS A 1 93 ? -10.419 4.133 -0.322 1.00 91.31 93 HIS A CA 1
ATOM 731 C C . HIS A 1 93 ? -10.605 2.611 -0.398 1.00 91.31 93 HIS A C 1
ATOM 733 O O . HIS A 1 93 ? -10.609 2.067 -1.504 1.00 91.31 93 HIS A O 1
ATOM 739 N N . LEU A 1 94 ? -10.816 1.917 0.723 1.00 90.62 94 LEU A N 1
ATOM 740 C CA . LEU A 1 94 ? -11.069 0.476 0.726 1.00 90.62 94 LEU A CA 1
ATOM 741 C C . LEU A 1 94 ? -12.559 0.135 0.559 1.00 90.62 94 LEU A C 1
ATOM 743 O O . LEU A 1 94 ? -13.439 0.781 1.121 1.00 90.62 94 LEU A O 1
ATOM 747 N N . THR A 1 95 ? -12.851 -0.933 -0.185 1.00 89.69 95 THR A N 1
ATOM 748 C CA . THR A 1 95 ? -14.209 -1.481 -0.424 1.00 89.69 95 THR A CA 1
ATOM 749 C C . THR A 1 95 ? -14.659 -2.509 0.612 1.00 89.69 95 THR A C 1
ATOM 751 O O . THR A 1 95 ? -15.583 -3.276 0.352 1.00 89.69 95 THR A O 1
ATOM 754 N N . GLY A 1 96 ? -14.005 -2.609 1.766 1.00 83.94 96 GLY A N 1
ATOM 755 C CA . GLY A 1 96 ? -14.208 -3.774 2.627 1.00 83.94 96 GLY A CA 1
ATOM 756 C C . GLY A 1 96 ? -12.957 -4.626 2.829 1.00 83.94 96 GLY A C 1
ATOM 757 O O . GLY A 1 96 ? -12.951 -5.415 3.768 1.00 83.94 96 GLY A O 1
ATOM 758 N N . GLY A 1 97 ? -11.906 -4.430 2.035 1.00 88.12 97 GLY A N 1
ATOM 759 C CA . GLY A 1 97 ? -10.669 -5.192 2.170 1.00 88.12 97 GLY A CA 1
ATOM 760 C C . GLY A 1 97 ? -9.612 -4.528 3.052 1.00 88.12 97 GLY A C 1
ATOM 761 O O . GLY A 1 97 ? -9.948 -3.922 4.078 1.00 88.12 97 GLY A O 1
ATOM 762 N N . SER A 1 98 ? -8.346 -4.676 2.656 1.00 90.62 98 SER A N 1
ATOM 763 C CA . SER A 1 98 ? -7.200 -4.486 3.551 1.00 90.62 98 SER A CA 1
ATOM 764 C C . SER A 1 98 ? -6.108 -3.592 2.959 1.00 90.62 98 SER A C 1
ATOM 766 O O . SER A 1 98 ? -5.798 -3.624 1.767 1.00 90.62 98 SER A O 1
ATOM 768 N N . LEU A 1 99 ? -5.482 -2.816 3.834 1.00 91.00 99 LEU A N 1
ATOM 769 C CA . LEU A 1 99 ? -4.277 -2.046 3.584 1.00 91.00 99 LEU A CA 1
ATOM 770 C C . LEU A 1 99 ? -3.061 -2.861 4.033 1.00 91.00 99 LEU A C 1
ATOM 772 O O . LEU A 1 99 ? -2.982 -3.280 5.184 1.00 91.00 99 LEU A O 1
ATOM 776 N N . VAL A 1 100 ? -2.114 -3.086 3.130 1.00 90.19 100 VAL A N 1
ATOM 777 C CA . VAL A 1 100 ? -0.925 -3.907 3.371 1.00 90.19 100 VAL A CA 1
ATOM 778 C C . VAL A 1 100 ? 0.318 -3.030 3.356 1.00 90.19 100 VAL A C 1
ATOM 780 O O . VAL A 1 100 ? 0.582 -2.340 2.370 1.00 90.19 100 VAL A O 1
ATOM 783 N N . PHE A 1 101 ? 1.111 -3.098 4.419 1.00 87.56 101 PHE A N 1
ATOM 784 C CA . PHE A 1 101 ? 2.424 -2.466 4.503 1.00 87.56 101 PHE A CA 1
ATOM 785 C C . PHE A 1 101 ? 3.520 -3.517 4.478 1.00 87.56 101 PHE A C 1
ATOM 787 O O . PHE A 1 101 ? 3.435 -4.520 5.183 1.00 87.56 101 PHE A O 1
ATOM 794 N N . VAL A 1 102 ? 4.574 -3.254 3.714 1.00 83.38 102 VAL A N 1
ATOM 795 C CA . VAL A 1 102 ? 5.821 -4.012 3.818 1.00 83.38 102 VAL A CA 1
ATOM 796 C C . VAL A 1 102 ? 6.756 -3.244 4.746 1.00 83.38 102 VAL A C 1
ATOM 798 O O . VAL A 1 102 ? 7.162 -2.131 4.426 1.00 83.38 102 VAL A O 1
ATOM 801 N N . GLY A 1 103 ? 7.038 -3.810 5.918 1.00 78.12 103 GLY A N 1
ATOM 802 C CA . GLY A 1 103 ? 7.951 -3.236 6.905 1.00 78.12 103 GLY A CA 1
ATOM 803 C C . GLY A 1 103 ? 9.374 -3.762 6.731 1.00 78.12 103 GLY A C 1
ATOM 804 O O . GLY A 1 103 ? 9.573 -4.936 6.414 1.00 78.12 103 GLY A O 1
ATOM 805 N N . HIS A 1 104 ? 10.368 -2.903 6.960 1.00 75.00 104 HIS A N 1
ATOM 806 C CA . HIS A 1 104 ? 11.778 -3.234 6.736 1.00 75.00 104 HIS A CA 1
ATOM 807 C C . HIS A 1 104 ? 12.622 -3.317 8.014 1.00 75.00 104 HIS A C 1
ATOM 809 O O . HIS A 1 104 ? 13.751 -3.797 7.950 1.00 75.00 104 HIS A O 1
ATOM 815 N N . ASN A 1 105 ? 12.124 -2.840 9.159 1.00 74.38 105 ASN A N 1
ATOM 816 C CA . ASN A 1 105 ? 12.776 -2.983 10.468 1.00 74.38 105 ASN A CA 1
ATOM 817 C C . ASN A 1 105 ? 11.779 -2.826 11.633 1.00 74.38 105 ASN A C 1
ATOM 819 O O . ASN A 1 105 ? 10.674 -2.312 11.452 1.00 74.38 105 ASN A O 1
ATOM 823 N N . ASP A 1 106 ? 12.204 -3.205 12.842 1.00 75.75 106 ASP A N 1
ATOM 824 C CA . ASP A 1 106 ? 11.395 -3.155 14.070 1.00 75.75 106 ASP A CA 1
ATOM 825 C C . ASP A 1 106 ? 10.821 -1.775 14.392 1.00 75.75 106 ASP A C 1
ATOM 827 O O . ASP A 1 106 ? 9.643 -1.640 14.727 1.00 75.75 106 ASP A O 1
ATOM 831 N N . ALA A 1 107 ? 11.653 -0.736 14.307 1.00 77.50 107 ALA A N 1
ATOM 832 C CA . ALA A 1 107 ? 11.244 0.618 14.662 1.00 77.50 107 ALA A CA 1
ATOM 833 C C . ALA A 1 107 ? 10.157 1.131 13.708 1.00 77.50 107 ALA A C 1
ATOM 835 O O . ALA A 1 107 ? 9.190 1.764 14.138 1.00 77.50 107 ALA A O 1
ATOM 836 N N . GLU A 1 108 ? 10.292 0.815 12.420 1.00 77.44 108 GLU A N 1
ATOM 837 C CA . GLU A 1 108 ? 9.287 1.090 11.402 1.00 77.44 108 GLU A CA 1
ATOM 838 C C . GLU A 1 108 ? 7.989 0.337 11.681 1.00 77.44 108 GLU A C 1
ATOM 840 O O . GLU A 1 108 ? 6.931 0.960 11.731 1.00 77.44 108 GLU A O 1
ATOM 845 N N . ILE A 1 109 ? 8.061 -0.976 11.917 1.00 80.56 109 ILE A N 1
ATOM 846 C CA . ILE A 1 109 ? 6.886 -1.824 12.144 1.00 80.56 109 ILE A CA 1
ATOM 847 C C . ILE A 1 109 ? 6.119 -1.374 13.392 1.00 80.56 109 ILE A C 1
ATOM 849 O O . ILE A 1 109 ? 4.905 -1.177 13.329 1.00 80.56 109 ILE A O 1
ATOM 853 N N . LEU A 1 110 ? 6.806 -1.139 14.514 1.00 81.94 110 LEU A N 1
ATOM 854 C CA . LEU A 1 110 ? 6.177 -0.680 15.758 1.00 81.94 110 LEU A CA 1
ATOM 855 C C . LEU A 1 110 ? 5.522 0.694 15.596 1.00 81.94 110 LEU A C 1
ATOM 857 O O . LEU A 1 110 ? 4.432 0.947 16.120 1.00 81.94 110 LEU A O 1
ATOM 861 N N . ARG A 1 111 ? 6.160 1.591 14.842 1.00 80.88 111 ARG A N 1
ATOM 862 C CA . ARG A 1 111 ? 5.586 2.898 14.529 1.00 80.88 111 ARG A CA 1
ATOM 863 C C . ARG A 1 111 ? 4.373 2.771 13.612 1.00 80.88 111 ARG A C 1
ATOM 865 O O . ARG A 1 111 ? 3.351 3.391 13.903 1.00 80.88 111 ARG A O 1
ATOM 872 N N . LEU A 1 112 ? 4.457 1.974 12.547 1.00 82.94 112 LEU A N 1
ATOM 873 C CA . LEU A 1 112 ? 3.339 1.696 11.644 1.00 82.94 112 LEU A CA 1
ATOM 874 C C . LEU A 1 112 ? 2.155 1.120 12.417 1.00 82.94 112 LEU A C 1
ATOM 876 O O . LEU A 1 112 ? 1.040 1.601 12.235 1.00 82.94 112 LEU A O 1
ATOM 880 N N . LEU A 1 113 ? 2.392 0.185 13.339 1.00 85.06 113 LEU A N 1
ATOM 881 C CA . LEU A 1 113 ? 1.369 -0.355 14.231 1.00 85.06 113 LEU A CA 1
ATOM 882 C C . LEU A 1 113 ? 0.725 0.747 15.087 1.00 85.06 113 LEU A C 1
ATOM 884 O O . LEU A 1 113 ? -0.497 0.869 15.120 1.00 85.06 113 LEU A O 1
ATOM 888 N N . SER A 1 114 ? 1.527 1.595 15.735 1.00 85.88 114 SER A N 1
ATOM 889 C CA . SER A 1 114 ? 1.028 2.689 16.582 1.00 85.88 114 SER A CA 1
ATOM 890 C C . SER A 1 114 ? 0.168 3.703 15.809 1.00 85.88 114 SER A C 1
ATOM 892 O O . SER A 1 114 ? -0.933 4.074 16.236 1.00 85.88 114 SER A O 1
ATOM 894 N N . ILE A 1 115 ? 0.631 4.121 14.627 1.00 87.38 115 ILE A N 1
ATOM 895 C CA . ILE A 1 115 ? -0.104 5.056 13.766 1.00 87.38 115 ILE A CA 1
ATOM 896 C C . ILE A 1 115 ? -1.374 4.388 13.218 1.00 87.38 115 ILE A C 1
ATOM 898 O O . ILE A 1 115 ? -2.427 5.025 13.203 1.00 87.38 115 ILE A O 1
ATOM 902 N N . SER A 1 116 ? -1.301 3.108 12.844 1.00 87.25 116 SER A N 1
ATOM 903 C CA . SER A 1 116 ? -2.437 2.312 12.363 1.00 87.25 116 SER A CA 1
ATOM 904 C C . SER A 1 116 ? -3.533 2.195 13.416 1.00 87.25 116 SER A C 1
ATOM 906 O O . SER A 1 116 ? -4.679 2.530 13.137 1.00 87.25 116 SER A O 1
ATOM 908 N N . LEU A 1 117 ? -3.190 1.833 14.657 1.00 85.69 117 LEU A N 1
ATOM 909 C CA . LEU A 1 117 ? -4.144 1.789 15.772 1.00 85.69 117 LEU A CA 1
ATOM 910 C C . LEU A 1 117 ? -4.796 3.156 16.021 1.00 85.69 117 LEU A C 1
ATOM 912 O O . LEU A 1 117 ? -5.988 3.242 16.313 1.00 85.69 117 LEU A O 1
ATOM 916 N N . THR A 1 118 ? -4.026 4.236 15.881 1.00 87.81 118 THR A N 1
ATOM 917 C CA . THR A 1 118 ? -4.546 5.603 16.018 1.00 87.81 118 THR A CA 1
ATOM 918 C C . THR A 1 118 ? -5.514 5.959 14.888 1.00 87.81 118 THR A C 1
ATOM 920 O O . THR A 1 118 ? -6.554 6.560 15.152 1.00 87.81 118 THR A O 1
ATOM 923 N N . ALA A 1 119 ? -5.206 5.581 13.644 1.00 88.44 119 ALA A N 1
ATOM 924 C CA . ALA A 1 119 ? -6.071 5.815 12.489 1.00 88.44 119 ALA A CA 1
ATOM 925 C C . ALA A 1 119 ? -7.366 5.000 12.590 1.00 88.44 119 ALA A C 1
ATOM 927 O O . ALA A 1 119 ? -8.453 5.556 12.466 1.00 88.44 119 ALA A O 1
ATOM 928 N N . LEU A 1 120 ? -7.264 3.712 12.925 1.00 86.00 120 LEU A N 1
ATOM 929 C CA . LEU A 1 120 ? -8.408 2.820 13.103 1.00 86.00 120 LEU A CA 1
ATOM 930 C C . LEU A 1 120 ? -9.391 3.343 14.158 1.00 86.00 120 LEU A C 1
ATOM 932 O O . LEU A 1 120 ? -10.590 3.390 13.894 1.00 86.00 120 LEU A O 1
ATOM 936 N N . LYS A 1 121 ? -8.901 3.858 15.294 1.00 85.19 121 LYS A N 1
ATOM 937 C CA . LYS A 1 121 ? -9.751 4.506 16.313 1.00 85.19 121 LYS A CA 1
ATOM 938 C C . LYS A 1 121 ? -10.551 5.701 15.781 1.00 85.19 121 LYS A C 1
ATOM 940 O O . LYS A 1 121 ? -11.611 6.000 16.323 1.00 85.19 121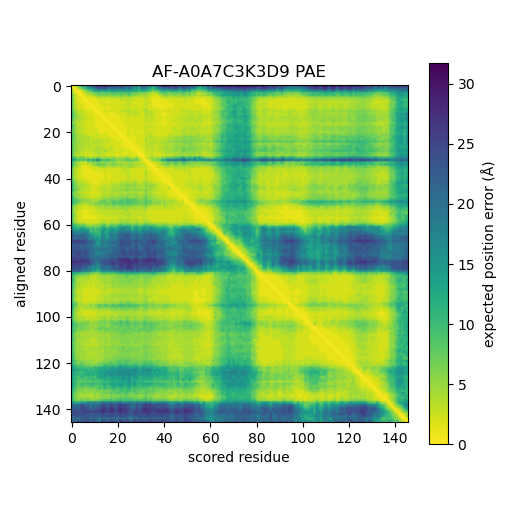 LYS A O 1
ATOM 945 N N . ARG A 1 122 ? -10.069 6.388 14.739 1.00 85.75 122 ARG A N 1
ATOM 946 C CA . ARG A 1 122 ? -10.764 7.530 14.118 1.00 85.75 122 ARG A CA 1
ATOM 947 C C . ARG A 1 122 ? -11.841 7.111 13.117 1.00 85.75 122 ARG A C 1
ATOM 949 O O . ARG A 1 122 ? -12.737 7.904 12.858 1.00 85.75 122 ARG A O 1
ATOM 956 N N . THR A 1 123 ? -11.782 5.890 12.584 1.00 75.81 123 THR A N 1
ATOM 957 C CA . THR A 1 123 ? -12.744 5.405 11.572 1.00 75.81 123 THR A CA 1
ATOM 958 C C . THR A 1 123 ? -14.134 5.093 12.138 1.00 75.81 123 THR A C 1
ATOM 960 O O . THR A 1 123 ? -15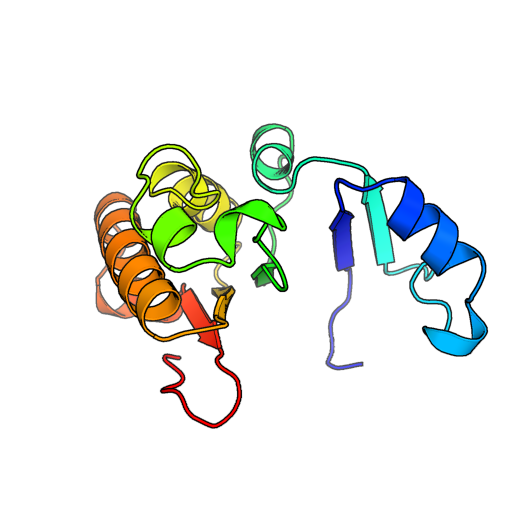.084 4.950 11.375 1.00 75.81 123 THR A O 1
ATOM 963 N N . GLY A 1 124 ? -14.277 4.977 13.465 1.00 75.81 124 GLY A N 1
ATOM 964 C CA . GLY A 1 124 ? -15.547 4.621 14.116 1.00 75.81 124 GLY A CA 1
ATOM 965 C C . GLY A 1 124 ? -15.981 3.160 13.917 1.00 75.81 124 GLY A C 1
ATOM 966 O O . GLY A 1 124 ? -17.066 2.785 14.354 1.00 75.81 124 GLY A O 1
ATOM 967 N N . VAL A 1 125 ? -15.146 2.337 13.276 1.00 74.50 125 VAL A N 1
ATOM 968 C CA . VAL A 1 125 ? -15.362 0.898 13.064 1.00 74.50 125 VAL A CA 1
ATOM 969 C C . VAL A 1 125 ? -15.074 0.126 14.359 1.00 74.50 125 VAL A C 1
ATOM 971 O O . VAL A 1 125 ? -14.211 0.518 15.147 1.00 74.50 125 VAL A O 1
ATOM 974 N N . ALA A 1 126 ? -15.789 -0.979 14.595 1.00 78.19 126 ALA A N 1
ATOM 975 C CA . ALA A 1 126 ? -15.562 -1.836 15.760 1.00 78.19 126 ALA A CA 1
ATOM 976 C C . ALA A 1 126 ? -14.122 -2.381 15.782 1.00 78.19 126 ALA A C 1
ATOM 978 O O . ALA A 1 126 ? -13.603 -2.792 14.746 1.00 78.19 126 ALA A O 1
ATOM 979 N N . GLU A 1 127 ? -13.492 -2.444 16.960 1.00 75.19 127 GLU A N 1
ATOM 980 C CA . GLU A 1 127 ? -12.066 -2.795 17.110 1.00 75.19 127 GLU A CA 1
ATOM 981 C C . GLU A 1 127 ? -11.694 -4.118 16.422 1.00 75.19 127 GLU A C 1
ATOM 983 O O . GLU A 1 127 ? -10.688 -4.193 15.723 1.00 75.19 127 GLU A O 1
ATOM 988 N N . ALA A 1 128 ? -12.537 -5.146 16.549 1.00 75.81 128 ALA A N 1
ATOM 989 C CA . ALA A 1 128 ? -12.305 -6.444 15.917 1.00 75.81 128 ALA A CA 1
ATOM 990 C C . ALA A 1 128 ? -12.341 -6.385 14.379 1.00 75.81 128 ALA A C 1
ATOM 992 O O . ALA A 1 128 ? -11.570 -7.070 13.714 1.00 75.81 128 ALA A O 1
ATOM 993 N N . GLU A 1 129 ? -13.220 -5.564 13.799 1.00 75.50 129 GLU A N 1
ATOM 994 C CA . GLU A 1 129 ? -13.292 -5.383 12.347 1.00 75.50 129 GLU A CA 1
ATOM 995 C C . GLU A 1 129 ? -12.143 -4.500 11.850 1.00 75.50 129 GLU A C 1
ATOM 997 O O . GLU A 1 129 ? -11.548 -4.787 10.815 1.00 75.50 129 GLU A O 1
ATOM 1002 N N . ALA A 1 130 ? -11.796 -3.470 12.619 1.00 75.75 130 ALA A N 1
ATOM 1003 C CA . ALA A 1 130 ? -10.692 -2.565 12.347 1.00 75.75 130 ALA A CA 1
ATOM 1004 C C . ALA A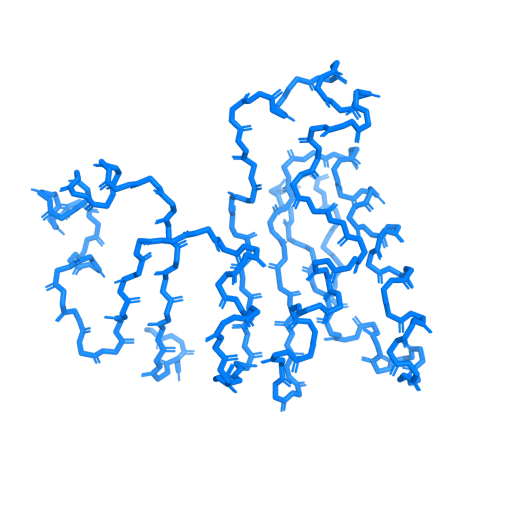 1 130 ? -9.345 -3.303 12.250 1.00 75.75 130 ALA A C 1
ATOM 1006 O O . ALA A 1 130 ? -8.544 -2.996 11.369 1.00 75.75 130 ALA A O 1
ATOM 1007 N N . MET A 1 131 ? -9.120 -4.314 13.093 1.00 76.50 131 MET A N 1
ATOM 1008 C CA . MET A 1 131 ? -7.898 -5.125 13.060 1.00 76.50 131 MET A CA 1
ATOM 1009 C C . MET A 1 131 ? -7.727 -5.916 11.753 1.00 76.50 131 MET A C 1
ATOM 1011 O O . MET A 1 131 ? -6.605 -6.047 11.285 1.00 76.50 131 MET A O 1
ATOM 1015 N N . ASN A 1 132 ? -8.814 -6.331 11.090 1.00 83.00 132 ASN A N 1
ATOM 1016 C CA . ASN A 1 132 ? -8.744 -7.041 9.800 1.00 83.00 132 ASN A CA 1
ATOM 1017 C C . ASN A 1 132 ? -8.456 -6.108 8.601 1.00 83.00 132 ASN A C 1
ATOM 1019 O O . ASN A 1 132 ? -8.311 -6.557 7.458 1.00 83.00 132 ASN A O 1
ATOM 1023 N N . ARG A 1 133 ? -8.422 -4.786 8.825 1.00 84.62 133 ARG A N 1
ATOM 1024 C CA . ARG A 1 133 ? -8.226 -3.779 7.770 1.00 84.62 133 ARG A CA 1
ATOM 1025 C C . ARG A 1 133 ? -6.763 -3.521 7.453 1.00 84.62 133 ARG A C 1
ATOM 1027 O O . ARG A 1 133 ? -6.499 -2.937 6.407 1.00 84.62 133 ARG A O 1
ATOM 1034 N N . ILE A 1 134 ? -5.826 -3.877 8.331 1.00 87.12 134 ILE A N 1
ATOM 1035 C CA . ILE A 1 134 ? -4.410 -3.525 8.177 1.00 87.12 134 ILE A CA 1
ATOM 1036 C C . ILE A 1 134 ? -3.550 -4.765 8.384 1.00 87.12 134 ILE A C 1
ATOM 1038 O O . ILE A 1 134 ? -3.603 -5.386 9.436 1.00 87.12 134 ILE A O 1
ATOM 1042 N N . CYS A 1 135 ? -2.718 -5.074 7.394 1.00 88.88 135 CYS A N 1
ATOM 1043 C CA . CYS A 1 135 ? -1.719 -6.130 7.467 1.00 88.88 135 CYS A CA 1
ATOM 1044 C C . CYS A 1 135 ? -0.320 -5.518 7.358 1.00 88.88 135 CYS A C 1
ATOM 1046 O O . CYS A 1 135 ? -0.066 -4.683 6.485 1.00 88.88 135 CYS A O 1
ATOM 1048 N N . ILE A 1 136 ? 0.594 -5.932 8.234 1.00 85.00 136 ILE A N 1
ATOM 1049 C CA . ILE A 1 136 ? 2.012 -5.566 8.148 1.00 85.00 136 ILE A CA 1
ATOM 1050 C C . ILE A 1 136 ? 2.807 -6.841 7.881 1.00 85.00 136 ILE A C 1
ATOM 1052 O O . ILE A 1 136 ? 2.754 -7.792 8.661 1.00 85.00 136 ILE A O 1
ATOM 1056 N N . VAL A 1 137 ? 3.540 -6.846 6.771 1.00 82.62 137 VAL A N 1
ATOM 1057 C CA . VAL A 1 137 ? 4.369 -7.962 6.315 1.00 82.62 137 VAL A CA 1
ATOM 1058 C C . VAL A 1 137 ? 5.838 -7.578 6.475 1.00 82.62 137 VAL A C 1
ATOM 1060 O O . VAL A 1 137 ? 6.269 -6.559 5.939 1.00 82.62 137 VAL A O 1
ATOM 1063 N N . GLY A 1 138 ? 6.603 -8.383 7.214 1.00 70.38 138 GLY A N 1
ATOM 1064 C CA . GLY A 1 138 ? 8.055 -8.243 7.367 1.00 70.38 138 GLY A CA 1
ATOM 1065 C C . GLY A 1 138 ? 8.824 -9.327 6.605 1.00 70.38 138 GLY A C 1
ATOM 1066 O O . GLY A 1 138 ? 8.245 -10.326 6.182 1.00 70.38 138 GLY A O 1
ATOM 1067 N N . SER A 1 139 ? 10.133 -9.138 6.431 1.00 54.56 139 SER A N 1
ATOM 1068 C CA . SER A 1 139 ? 11.041 -10.184 5.936 1.00 54.56 139 SER A CA 1
ATOM 1069 C C . SER A 1 139 ? 11.540 -11.014 7.124 1.00 54.56 139 SER A C 1
ATOM 1071 O O . SER A 1 139 ? 12.201 -10.433 7.976 1.00 54.56 139 SER A O 1
ATOM 1073 N N . ASP A 1 140 ? 11.182 -12.305 7.147 1.00 51.47 140 ASP A N 1
ATOM 1074 C CA . ASP A 1 140 ? 11.572 -13.489 7.956 1.00 51.47 140 ASP A CA 1
ATOM 1075 C C . ASP A 1 140 ? 12.031 -13.378 9.431 1.00 51.47 140 ASP A C 1
ATOM 1077 O O . ASP A 1 140 ? 11.813 -14.327 10.182 1.00 51.47 140 ASP A O 1
ATOM 1081 N N . ASP A 1 141 ? 12.561 -12.255 9.907 1.00 48.84 141 ASP A N 1
ATOM 1082 C CA . ASP A 1 141 ? 12.911 -12.036 11.318 1.00 48.84 141 ASP A CA 1
ATOM 1083 C C . ASP A 1 141 ? 11.752 -11.431 12.145 1.00 48.84 141 ASP A C 1
ATOM 1085 O O . ASP A 1 141 ? 11.886 -11.256 13.358 1.00 48.84 141 ASP A O 1
ATOM 1089 N N . TYR A 1 142 ? 10.598 -11.116 11.530 1.00 50.41 142 TYR A N 1
ATOM 1090 C CA . TYR A 1 142 ? 9.580 -10.247 12.145 1.00 50.41 142 TYR A CA 1
ATOM 1091 C C . TYR A 1 142 ? 8.134 -10.752 12.065 1.00 50.41 142 TYR A C 1
ATOM 1093 O O . TYR A 1 142 ? 7.696 -11.340 11.076 1.00 50.41 142 TYR A O 1
ATOM 1101 N N . LEU A 1 143 ? 7.381 -10.471 13.137 1.00 44.84 143 LEU A N 1
ATOM 1102 C CA . LEU A 1 143 ? 5.980 -10.852 13.328 1.00 44.84 143 LEU A CA 1
ATOM 1103 C C . LEU A 1 143 ? 5.082 -10.290 12.219 1.00 44.84 143 LEU A C 1
ATOM 1105 O O . LEU A 1 143 ? 4.989 -9.078 12.023 1.00 44.84 143 LEU A O 1
ATOM 1109 N N . VAL A 1 144 ? 4.371 -11.193 11.547 1.00 50.19 144 VAL A N 1
ATOM 1110 C CA . VAL A 1 144 ? 3.268 -10.865 10.645 1.00 50.19 144 VAL A CA 1
ATOM 1111 C C . VAL A 1 144 ? 2.019 -10.638 11.495 1.00 50.19 144 VAL A C 1
ATOM 1113 O O . VAL A 1 144 ? 1.597 -11.536 12.224 1.00 50.19 144 VAL A O 1
ATOM 1116 N N . PHE A 1 145 ? 1.425 -9.450 11.400 1.00 51.38 145 PHE A N 1
ATOM 1117 C CA . PHE A 1 145 ? 0.105 -9.177 11.971 1.00 51.38 145 PHE A CA 1
ATOM 1118 C C . PHE A 1 145 ? -0.911 -9.195 10.824 1.00 51.38 145 PHE A C 1
ATOM 1120 O O . PHE A 1 145 ? -0.840 -8.354 9.922 1.00 51.38 145 PHE A O 1
ATOM 1127 N N . CYS A 1 146 ? -1.798 -10.192 10.847 1.00 46.06 146 CYS A N 1
ATOM 1128 C CA . CYS A 1 146 ? -2.930 -10.364 9.938 1.00 46.06 146 CYS A CA 1
ATOM 1129 C C . CYS A 1 146 ? -4.233 -10.317 10.730 1.00 46.06 146 CYS A C 1
ATOM 1131 O O . CYS A 1 146 ? -4.236 -10.864 11.859 1.00 46.06 146 CYS A O 1
#

Mean predicted aligned error: 8.31 Å

Solvent-accessible surface area (backbone atoms only — not comparable to full-atom values): 8790 Å² total; per-residue (Å²): 129,93,79,79,73,70,44,79,47,64,41,60,56,56,67,58,55,55,51,49,47,74,38,34,87,80,64,74,35,67,70,67,71,41,96,44,45,46,83,41,76,38,54,70,78,59,47,59,80,77,53,86,76,66,35,58,64,49,75,40,75,71,76,70,60,86,73,50,75,42,74,66,34,66,69,43,80,88,66,64,80,78,48,44,66,53,49,43,54,54,58,72,31,40,72,81,41,33,39,36,39,49,37,88,48,70,72,56,42,56,46,51,49,55,38,46,56,56,26,42,68,71,68,76,56,58,68,78,62,43,50,64,30,50,32,43,44,45,72,92,86,47,82,69,50,110

Nearest PDB structures (foldseek):
  3o4f-assembly3_F  TM=7.986E-01  e=2.634E-03  Escherichia coli K-12
  3o4f-assembly1_A  TM=7.178E-01  e=2.998E-03  Escherichia coli K-12
  3o4f-assembly2_D  TM=7.114E-01  e=3.199E-03  Escherichia coli K-12
  3o4f-assembly4_H  TM=7.343E-01  e=1.614E-02  Escherichia coli K-12
  8bbi-assembly2_B  TM=2.931E-01  e=3.716E+00  Pseudothermotoga thermarum DSM 5069

Radius of gyration: 16.1 Å; Cα contacts (8 Å, |Δi|>4): 183; chains: 1; bounding box: 35×31×38 Å

Foldseek 3Di:
DPPQQAEEAEAQDPVVLVVCCVCCVVVVNLSPDDPRYHYHRDQPLCVLVPDDAADQEAEDEDQDDPQCPDVVVLVPPPRDSDALVSLLSNLVRYPLHAYEYEDEDDSRVVVCVVSLVVNLVVVPDDPVSSQRHYWYHYPPVDDTRD

Secondary structure (DSSP, 8-state):
--S---EEEE-S-HHHHHHHHH-HHHHTTTTS--TTEEEE-S-TTTTGGG----EEEEEES----GGGGSHHHHH-GGG-S--HHHHHHHHHTEEEEEEEEE--SHHHHHHHHHHHHHHHHHTT--HHHHHTTEEEE--SSS--B-